Protein AF-A0A800JZN2-F1 (afdb_monomer_lite)

Secondary structure (DSSP, 8-state):
-HHHHHHHHHHHHHHHH-HHHHHHHHHT--HHHHHHHHHHIIIIIIIITT-TTS-HHHHHHHH---

pLDDT: mean 78.69, std 9.83, range [40.75, 90.12]

Sequence (66 aa):
MSDRSYEEGLKVRREVLGEAHVERASADATAIDRDFQRWITKSVWGEVWTRPHLDRRTKSLVTIDG

Structure (mmCIF, N/CA/C/O backbone):
data_AF-A0A800JZN2-F1
#
_entry.id   AF-A0A800JZN2-F1
#
loop_
_atom_site.group_PDB
_atom_site.id
_atom_site.type_symbol
_atom_site.label_atom_id
_atom_site.label_alt_id
_atom_site.label_comp_id
_atom_site.label_asym_id
_atom_site.label_entity_id
_atom_site.label_seq_id
_atom_site.pdbx_PDB_ins_code
_atom_site.Cartn_x
_atom_site.Cartn_y
_atom_site.Cartn_z
_atom_site.occupancy
_atom_site.B_iso_or_equiv
_atom_site.auth_seq_id
_atom_site.auth_comp_id
_atom_site.auth_asym_id
_atom_site.auth_atom_id
_atom_site.pdbx_PDB_model_num
ATOM 1 N N . MET A 1 1 ? 7.880 -8.301 11.695 1.00 53.50 1 MET A N 1
ATOM 2 C CA . MET A 1 1 ? 7.027 -7.087 11.636 1.00 53.50 1 MET A CA 1
ATOM 3 C C . MET A 1 1 ? 6.867 -6.506 10.230 1.00 53.50 1 MET A C 1
ATOM 5 O O . MET A 1 1 ? 5.877 -5.829 10.020 1.00 53.50 1 MET A O 1
ATOM 9 N N . SER A 1 2 ? 7.784 -6.738 9.276 1.00 60.22 2 SER A N 1
ATOM 10 C CA . SER A 1 2 ? 7.709 -6.127 7.935 1.00 60.22 2 SER A CA 1
ATOM 11 C C . SER A 1 2 ? 6.642 -6.724 7.011 1.00 60.22 2 SER A C 1
ATOM 13 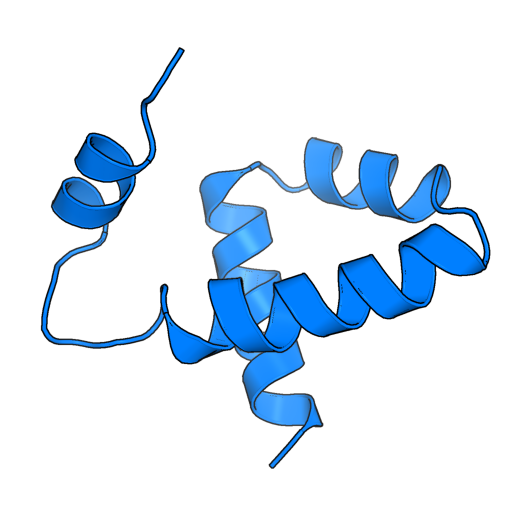O O . SER A 1 2 ? 6.030 -5.980 6.253 1.00 60.22 2 SER A O 1
ATOM 15 N N . ASP A 1 3 ? 6.412 -8.035 7.092 1.00 73.00 3 ASP A N 1
ATOM 16 C CA . ASP A 1 3 ? 5.526 -8.722 6.141 1.00 73.00 3 ASP A CA 1
ATOM 17 C C . ASP A 1 3 ? 4.046 -8.539 6.479 1.00 73.00 3 ASP A C 1
ATOM 19 O O . ASP A 1 3 ? 3.233 -8.319 5.589 1.00 73.00 3 ASP A O 1
ATOM 23 N N . ARG A 1 4 ? 3.701 -8.489 7.773 1.00 81.62 4 ARG A N 1
ATOM 24 C CA . ARG A 1 4 ? 2.319 -8.269 8.220 1.00 81.62 4 ARG A CA 1
ATOM 25 C C . ARG A 1 4 ? 1.760 -6.915 7.769 1.00 81.62 4 ARG A C 1
ATOM 27 O O . ARG A 1 4 ? 0.657 -6.864 7.238 1.00 81.62 4 ARG A O 1
ATOM 34 N N . SER A 1 5 ? 2.507 -5.823 7.951 1.00 80.00 5 SER A N 1
ATOM 35 C CA . SER A 1 5 ? 2.055 -4.499 7.502 1.00 80.00 5 SER A CA 1
ATOM 36 C C . SER A 1 5 ? 2.033 -4.379 5.976 1.00 80.00 5 SER A C 1
ATOM 38 O O . SER A 1 5 ? 1.228 -3.626 5.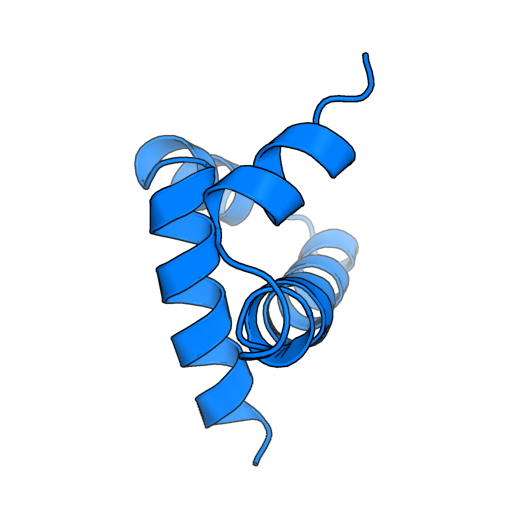438 1.00 80.00 5 SER A O 1
ATOM 40 N N . TYR A 1 6 ? 2.848 -5.156 5.259 1.00 84.44 6 TYR A N 1
ATOM 41 C CA . TYR A 1 6 ? 2.744 -5.251 3.805 1.00 84.44 6 TYR A CA 1
ATOM 42 C C . TYR A 1 6 ? 1.462 -5.977 3.362 1.00 84.44 6 TYR A C 1
ATOM 44 O O . TYR A 1 6 ? 0.762 -5.468 2.493 1.00 84.44 6 TYR A O 1
ATOM 52 N N . GLU A 1 7 ? 1.113 -7.113 3.971 1.00 86.44 7 GLU A N 1
ATOM 53 C CA . GLU A 1 7 ? -0.120 -7.856 3.659 1.00 86.44 7 GLU A CA 1
ATOM 54 C C . GLU A 1 7 ? -1.384 -7.057 3.998 1.00 86.44 7 GLU A C 1
ATOM 56 O O . GLU A 1 7 ? -2.289 -6.927 3.168 1.00 86.44 7 GLU A O 1
ATOM 61 N N . GLU A 1 8 ? -1.431 -6.470 5.198 1.00 87.12 8 GLU A N 1
ATOM 62 C CA . GLU A 1 8 ? -2.531 -5.599 5.625 1.00 87.12 8 GLU A CA 1
ATOM 63 C C . GLU A 1 8 ? -2.643 -4.381 4.695 1.00 87.12 8 GLU A C 1
ATOM 65 O O . GLU A 1 8 ? -3.738 -4.040 4.241 1.00 87.12 8 GLU A O 1
ATOM 70 N N . GLY A 1 9 ? -1.508 -3.782 4.323 1.00 86.81 9 GLY A N 1
ATOM 71 C CA . GLY A 1 9 ? -1.460 -2.684 3.367 1.00 86.81 9 GLY A CA 1
ATOM 72 C C . GLY A 1 9 ? -1.922 -3.074 1.966 1.00 86.81 9 GLY A C 1
ATOM 73 O O . GLY A 1 9 ? -2.677 -2.330 1.347 1.00 86.81 9 GLY A O 1
ATOM 74 N N . LEU A 1 10 ? -1.547 -4.252 1.466 1.00 88.81 10 LEU A N 1
ATOM 75 C CA . LEU A 1 10 ? -1.970 -4.732 0.150 1.00 88.81 10 LEU A CA 1
ATOM 76 C C . LEU A 1 10 ? -3.486 -4.951 0.099 1.00 88.81 10 LEU A C 1
ATOM 78 O O . LEU A 1 10 ? -4.128 -4.574 -0.884 1.00 88.81 10 LEU A O 1
ATOM 82 N N . LYS A 1 11 ? -4.070 -5.496 1.174 1.00 89.12 11 LYS A N 1
ATOM 83 C CA . LYS A 1 11 ? -5.522 -5.649 1.308 1.00 89.12 11 LYS A CA 1
ATOM 84 C C . LYS A 1 11 ? -6.225 -4.293 1.247 1.00 89.12 11 LYS A C 1
ATOM 86 O O . LYS A 1 11 ? -7.093 -4.096 0.400 1.00 89.12 11 LYS A O 1
ATOM 91 N N . VAL A 1 12 ? -5.812 -3.339 2.083 1.00 87.94 12 VAL A N 1
ATOM 92 C CA . VAL A 1 12 ? -6.420 -1.998 2.111 1.00 87.94 12 VAL A CA 1
ATOM 93 C C . VAL A 1 12 ? -6.247 -1.283 0.770 1.00 87.94 12 VAL A C 1
ATOM 95 O O . VAL A 1 12 ? -7.192 -0.686 0.259 1.00 87.94 12 VAL A O 1
ATOM 98 N N . ARG A 1 13 ? -5.066 -1.389 0.157 1.00 88.06 13 ARG A N 1
ATOM 99 C CA . ARG A 1 13 ? -4.776 -0.804 -1.152 1.00 88.06 13 ARG A CA 1
ATOM 100 C C . ARG A 1 13 ? -5.706 -1.339 -2.243 1.00 88.06 13 ARG A C 1
ATOM 102 O O . ARG A 1 13 ? -6.217 -0.547 -3.031 1.00 88.06 13 ARG A O 1
ATOM 109 N N . ARG A 1 14 ? -5.952 -2.654 -2.280 1.00 90.12 14 ARG A N 1
ATOM 110 C CA . ARG A 1 14 ? -6.903 -3.279 -3.219 1.00 90.12 14 ARG A CA 1
ATOM 111 C C . ARG A 1 14 ? -8.340 -2.846 -2.956 1.00 90.12 14 ARG A C 1
ATOM 113 O O . ARG A 1 14 ? -9.072 -2.591 -3.903 1.00 90.12 14 ARG A O 1
ATOM 120 N N . GLU A 1 15 ? -8.735 -2.714 -1.694 1.00 87.31 15 GLU A N 1
ATOM 121 C CA . GLU A 1 15 ? -10.076 -2.242 -1.336 1.00 87.31 15 GLU A CA 1
ATOM 122 C C . GLU A 1 15 ? -10.320 -0.768 -1.700 1.00 87.31 15 GLU A C 1
ATOM 124 O O . GLU A 1 15 ? -11.471 -0.380 -1.884 1.00 87.31 15 GLU A O 1
ATOM 129 N N . VAL A 1 16 ? -9.273 0.064 -1.766 1.00 83.38 16 VAL A N 1
ATOM 130 C CA . VAL A 1 16 ? -9.391 1.501 -2.079 1.00 83.38 16 VAL A CA 1
ATOM 131 C C . VAL A 1 16 ? -9.212 1.790 -3.571 1.00 83.38 16 VAL A C 1
ATOM 133 O O . VAL A 1 16 ? -9.997 2.549 -4.129 1.00 83.38 16 VAL A O 1
ATOM 136 N N . LEU A 1 17 ? -8.209 1.198 -4.225 1.00 85.31 17 LEU A N 1
ATOM 137 C CA . LEU A 1 17 ? -7.902 1.458 -5.641 1.00 85.31 17 LEU A CA 1
ATOM 138 C C . LEU A 1 17 ? -8.552 0.453 -6.605 1.00 85.31 17 LEU A C 1
ATOM 140 O O . LEU A 1 17 ? -8.602 0.695 -7.810 1.00 85.31 17 LEU A O 1
ATOM 144 N N . GLY A 1 18 ? -9.035 -0.678 -6.091 1.00 88.31 18 GLY A N 1
ATOM 145 C CA . GLY A 1 18 ? -9.535 -1.795 -6.885 1.00 88.31 18 GLY A CA 1
ATOM 146 C C . GLY A 1 18 ? -8.431 -2.768 -7.306 1.00 88.31 18 GLY A C 1
ATOM 147 O O . GLY A 1 18 ? -7.305 -2.386 -7.629 1.00 88.31 18 GLY A O 1
ATOM 148 N N . GLU A 1 19 ? -8.774 -4.055 -7.340 1.00 87.19 19 GLU A N 1
ATOM 149 C CA . GLU A 1 19 ? -7.843 -5.146 -7.649 1.00 87.19 19 GLU A CA 1
ATOM 150 C C . GLU A 1 19 ? -7.202 -4.995 -9.035 1.00 87.19 19 GLU A C 1
ATOM 152 O O . GLU A 1 19 ? -5.981 -4.992 -9.152 1.00 87.19 19 GLU A O 1
ATOM 157 N N . ALA A 1 20 ? -8.002 -4.732 -10.072 1.00 85.69 20 ALA A N 1
ATOM 158 C CA . ALA A 1 20 ? -7.499 -4.564 -11.436 1.00 85.69 20 ALA A CA 1
ATOM 159 C C . ALA A 1 20 ? -6.519 -3.383 -11.592 1.00 85.69 20 ALA A C 1
ATOM 161 O O . ALA A 1 20 ? -5.646 -3.421 -12.456 1.00 85.69 20 ALA A O 1
ATOM 162 N N . HIS A 1 21 ? -6.653 -2.326 -10.782 1.00 84.25 21 HIS A N 1
ATOM 163 C CA . HIS A 1 21 ? -5.708 -1.207 -10.791 1.00 84.25 21 HIS A CA 1
ATOM 164 C C . HIS A 1 21 ? -4.377 -1.606 -10.147 1.00 84.25 21 HIS A C 1
ATOM 166 O O . HIS A 1 21 ? -3.319 -1.300 -10.692 1.00 84.25 21 HIS A O 1
ATOM 172 N N . VAL A 1 22 ? -4.430 -2.307 -9.011 1.00 85.25 22 VAL A N 1
ATOM 173 C CA . VAL A 1 22 ? -3.230 -2.780 -8.309 1.00 85.25 22 VAL A CA 1
ATOM 174 C C . VAL A 1 22 ? -2.452 -3.772 -9.170 1.00 85.25 22 VAL A C 1
ATOM 176 O O . VAL A 1 22 ? -1.244 -3.617 -9.298 1.00 85.25 22 VAL A O 1
ATOM 179 N N . GLU A 1 23 ? -3.129 -4.717 -9.823 1.00 85.31 23 GLU A N 1
ATOM 180 C CA . GLU A 1 23 ? -2.464 -5.702 -10.685 1.00 85.31 23 GLU A CA 1
ATOM 181 C C . GLU A 1 23 ? -1.794 -5.055 -11.907 1.00 85.31 23 GLU A C 1
ATOM 183 O O . GLU A 1 23 ? -0.651 -5.384 -12.215 1.00 85.31 23 GLU A O 1
ATOM 188 N N . ARG A 1 24 ? -2.433 -4.068 -12.557 1.00 83.81 24 ARG A N 1
ATOM 189 C CA . ARG A 1 24 ? -1.782 -3.294 -13.635 1.00 83.81 24 ARG A CA 1
ATOM 190 C C . ARG A 1 24 ? -0.554 -2.537 -13.132 1.00 83.81 24 ARG A C 1
ATOM 192 O O . ARG A 1 24 ? 0.517 -2.656 -13.712 1.00 83.81 24 ARG A O 1
ATOM 199 N N . ALA A 1 25 ? -0.684 -1.825 -12.011 1.00 80.81 25 ALA A N 1
ATOM 200 C CA . ALA A 1 25 ? 0.432 -1.091 -11.415 1.00 80.81 25 ALA A CA 1
ATOM 201 C C . ALA A 1 25 ? 1.593 -2.013 -10.995 1.00 80.81 25 ALA A C 1
ATOM 203 O O . ALA A 1 25 ? 2.749 -1.599 -11.020 1.00 80.81 25 ALA A O 1
ATOM 204 N N . SER A 1 26 ? 1.300 -3.256 -10.603 1.00 79.25 26 SER A N 1
ATOM 205 C CA . SER A 1 26 ? 2.309 -4.273 -10.308 1.00 79.25 26 SER A CA 1
ATOM 206 C C . SER A 1 26 ? 2.952 -4.858 -11.568 1.00 79.25 26 SER A C 1
ATOM 208 O O . SER A 1 26 ? 4.157 -5.107 -11.555 1.00 79.25 26 SER A O 1
ATOM 210 N N . ALA A 1 27 ? 2.183 -5.058 -12.641 1.00 81.38 27 ALA A N 1
ATOM 211 C CA . ALA A 1 27 ? 2.678 -5.568 -13.919 1.00 81.38 27 ALA A CA 1
ATOM 212 C C . ALA A 1 27 ? 3.603 -4.566 -14.632 1.00 81.38 27 ALA A C 1
ATOM 214 O O . ALA A 1 27 ? 4.625 -4.966 -15.185 1.00 81.38 27 ALA A O 1
ATOM 215 N N . ASP A 1 28 ? 3.288 -3.273 -14.540 1.00 77.25 28 ASP A N 1
ATOM 216 C CA . ASP A 1 28 ? 4.042 -2.194 -15.191 1.00 77.25 28 ASP A CA 1
ATOM 217 C C . ASP A 1 28 ? 5.243 -1.696 -14.353 1.00 77.25 28 ASP A C 1
ATOM 219 O O . ASP A 1 28 ? 5.963 -0.786 -14.762 1.00 77.25 28 ASP A O 1
ATOM 223 N N . ALA A 1 29 ? 5.494 -2.283 -13.174 1.00 76.25 29 ALA A N 1
ATOM 224 C CA . ALA A 1 29 ? 6.517 -1.802 -12.247 1.00 76.25 29 ALA A CA 1
ATOM 225 C C . ALA A 1 29 ? 7.956 -2.084 -12.728 1.00 76.25 29 ALA A C 1
ATOM 227 O O . ALA A 1 29 ? 8.423 -3.236 -12.794 1.00 76.25 29 ALA A O 1
ATOM 228 N N . THR A 1 30 ? 8.720 -1.011 -12.954 1.00 74.94 30 THR A N 1
ATOM 229 C CA . THR A 1 30 ? 10.171 -1.082 -13.175 1.00 74.94 30 THR A CA 1
ATOM 230 C C . THR A 1 30 ? 10.918 -1.432 -11.879 1.00 74.94 30 THR A C 1
ATOM 232 O O . THR A 1 30 ? 10.334 -1.505 -10.798 1.00 74.94 30 THR A O 1
ATOM 235 N N . ALA A 1 31 ? 12.227 -1.695 -11.955 1.00 68.44 31 ALA A N 1
ATOM 236 C CA . ALA A 1 31 ? 13.020 -2.054 -10.773 1.00 68.44 31 ALA A CA 1
ATOM 237 C C . ALA A 1 31 ? 13.003 -0.959 -9.684 1.00 68.44 31 ALA A C 1
ATOM 239 O O . ALA A 1 31 ? 12.906 -1.284 -8.505 1.00 68.44 31 ALA A O 1
ATOM 240 N N . ILE A 1 32 ? 13.016 0.319 -10.081 1.00 65.81 32 ILE A N 1
ATOM 241 C CA . ILE A 1 32 ? 12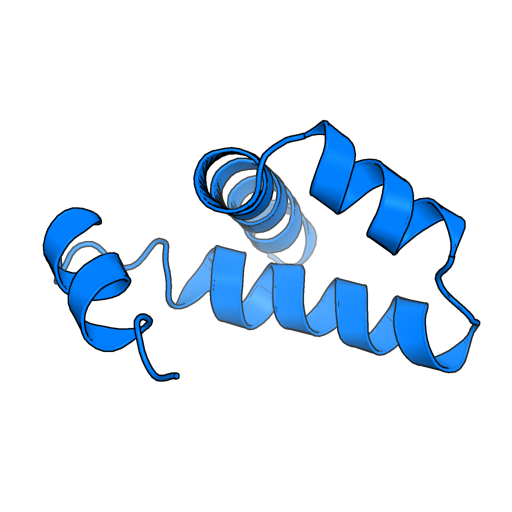.910 1.463 -9.159 1.00 65.81 32 ILE A CA 1
ATOM 242 C C . ILE A 1 32 ? 11.494 1.550 -8.573 1.00 65.81 32 ILE A C 1
ATOM 244 O O . ILE A 1 32 ? 11.326 1.790 -7.376 1.00 65.81 32 ILE A O 1
ATOM 248 N N . ASP A 1 33 ? 10.470 1.278 -9.387 1.00 74.00 33 ASP A N 1
ATOM 249 C CA . ASP A 1 33 ? 9.085 1.302 -8.922 1.00 74.00 33 ASP A CA 1
ATOM 250 C C . ASP A 1 33 ? 8.804 0.189 -7.919 1.00 74.00 33 ASP A C 1
ATOM 252 O O . ASP A 1 33 ? 8.051 0.406 -6.982 1.00 74.00 33 ASP A O 1
ATOM 256 N N . ARG A 1 34 ? 9.405 -0.998 -8.048 1.00 78.44 34 ARG A N 1
ATOM 257 C CA . ARG A 1 34 ? 9.110 -2.126 -7.145 1.00 78.44 34 ARG A CA 1
ATOM 258 C C . ARG A 1 34 ? 9.450 -1.838 -5.690 1.00 78.44 34 ARG A C 1
ATOM 260 O O . ARG A 1 34 ? 8.640 -2.152 -4.815 1.00 78.44 34 ARG A O 1
ATOM 267 N N . ASP A 1 35 ? 10.604 -1.239 -5.426 1.00 80.25 35 ASP A N 1
ATOM 268 C CA . ASP A 1 35 ? 11.006 -0.912 -4.057 1.00 80.25 35 ASP A CA 1
ATOM 269 C C . ASP A 1 35 ? 10.137 0.209 -3.486 1.00 80.25 35 ASP A C 1
ATOM 271 O O . ASP A 1 35 ? 9.666 0.117 -2.348 1.00 80.25 35 ASP A O 1
ATOM 275 N N . PHE A 1 36 ? 9.806 1.206 -4.310 1.00 80.38 36 PHE A N 1
ATOM 276 C CA . PHE A 1 36 ? 8.869 2.260 -3.935 1.00 80.38 36 PHE A CA 1
ATOM 277 C C . PHE A 1 36 ? 7.452 1.717 -3.672 1.00 80.38 36 PHE A C 1
ATOM 279 O O . PHE A 1 36 ? 6.831 2.042 -2.662 1.00 80.38 36 PHE A O 1
ATOM 286 N N . GLN A 1 37 ? 6.958 0.817 -4.523 1.00 82.12 37 GLN A N 1
ATOM 287 C CA . GLN A 1 37 ? 5.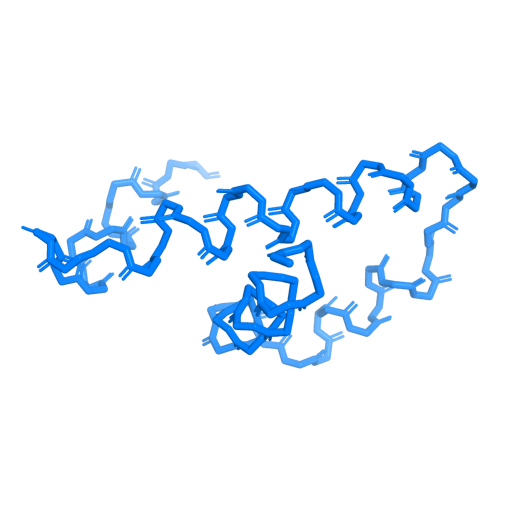661 0.147 -4.403 1.00 82.12 37 GLN A CA 1
ATOM 288 C C . GLN A 1 37 ? 5.597 -0.733 -3.152 1.00 82.12 37 GLN A C 1
ATOM 290 O O . GLN A 1 37 ? 4.568 -0.787 -2.473 1.00 82.12 37 GLN A O 1
ATOM 295 N N . ARG A 1 38 ? 6.696 -1.405 -2.798 1.00 82.94 38 ARG A N 1
ATOM 296 C CA . ARG A 1 38 ? 6.789 -2.171 -1.552 1.00 82.94 38 ARG A CA 1
ATOM 297 C C . ARG A 1 38 ? 6.731 -1.251 -0.339 1.00 82.94 38 ARG A C 1
ATOM 299 O O . ARG A 1 38 ? 5.974 -1.522 0.595 1.00 82.94 38 ARG A O 1
ATOM 306 N N . TRP A 1 39 ? 7.489 -0.159 -0.371 1.00 84.50 39 TRP A N 1
ATOM 307 C CA . TRP A 1 39 ? 7.527 0.814 0.712 1.00 84.50 39 TRP A CA 1
ATOM 308 C C . TRP A 1 39 ? 6.174 1.509 0.916 1.00 84.50 39 TRP A C 1
ATOM 310 O O . TRP A 1 39 ? 5.651 1.485 2.028 1.00 84.50 39 TRP A O 1
ATOM 320 N N . ILE A 1 40 ? 5.541 2.029 -0.145 1.00 84.69 40 ILE A N 1
ATOM 321 C CA . ILE A 1 40 ? 4.235 2.707 -0.057 1.00 84.69 40 ILE A CA 1
ATOM 322 C C . ILE A 1 40 ? 3.144 1.744 0.439 1.00 84.69 40 ILE A C 1
ATOM 324 O O . ILE A 1 40 ? 2.304 2.122 1.256 1.00 84.69 40 ILE A O 1
ATOM 328 N N . THR A 1 41 ? 3.184 0.474 0.009 1.00 86.12 41 THR A N 1
ATOM 329 C CA . THR A 1 41 ? 2.251 -0.573 0.462 1.00 86.12 41 THR A CA 1
ATOM 330 C C . THR A 1 41 ? 2.388 -0.813 1.960 1.00 86.12 41 THR A C 1
ATOM 332 O O . THR A 1 41 ? 1.387 -0.852 2.666 1.00 86.12 41 THR A O 1
ATOM 335 N N . LYS A 1 42 ? 3.612 -0.886 2.480 1.00 86.75 42 LYS A N 1
ATOM 336 C CA . LYS A 1 42 ? 3.827 -1.081 3.912 1.00 86.75 42 LYS A CA 1
ATOM 337 C C . LYS A 1 42 ? 3.508 0.173 4.733 1.00 86.75 42 LYS A C 1
ATOM 339 O O . LYS A 1 42 ? 2.735 0.100 5.678 1.00 86.75 42 LYS A O 1
ATOM 344 N N . SER A 1 43 ? 4.093 1.316 4.387 1.00 81.94 43 SER A N 1
ATOM 345 C CA . SER A 1 43 ? 4.061 2.512 5.235 1.00 81.94 43 SER A CA 1
ATOM 346 C C . SER A 1 43 ? 2.767 3.309 5.095 1.00 81.94 43 SER A C 1
ATOM 348 O O . SER A 1 43 ? 2.170 3.709 6.090 1.00 81.94 43 SER A O 1
ATOM 350 N N . VAL A 1 44 ? 2.273 3.530 3.878 1.00 86.25 44 VAL A N 1
ATOM 351 C CA . VAL A 1 44 ? 1.042 4.312 3.694 1.00 86.25 44 VAL A CA 1
ATOM 352 C C . VAL A 1 44 ? -0.169 3.419 3.908 1.00 86.25 44 VAL A C 1
ATOM 354 O O . VAL A 1 44 ? -0.991 3.686 4.786 1.00 86.25 44 VAL A O 1
ATOM 357 N N . TRP A 1 45 ? -0.265 2.326 3.157 1.00 87.44 45 TRP A N 1
ATOM 358 C CA . TRP A 1 45 ? -1.448 1.470 3.220 1.00 87.44 45 TRP A CA 1
ATOM 359 C C . TRP A 1 45 ? -1.489 0.610 4.487 1.00 87.44 45 TRP A C 1
ATOM 361 O O . TRP A 1 45 ? -2.554 0.461 5.080 1.00 87.44 45 TRP A O 1
ATOM 371 N N . GLY A 1 46 ? -0.342 0.084 4.923 1.00 82.94 46 GLY A N 1
ATOM 372 C CA . GLY A 1 46 ? -0.236 -0.798 6.085 1.00 82.94 46 GLY A CA 1
ATOM 373 C C . GLY A 1 46 ? -0.166 -0.102 7.442 1.00 82.94 46 GLY A C 1
ATOM 374 O O . GLY A 1 46 ? -0.501 -0.730 8.443 1.00 82.94 46 GLY A O 1
ATOM 375 N N . GLU A 1 47 ? 0.224 1.176 7.508 1.00 82.25 47 GLU A N 1
ATOM 376 C CA . GLU A 1 47 ? 0.339 1.905 8.784 1.00 82.25 47 GLU A CA 1
ATOM 377 C C . GLU A 1 47 ? -0.571 3.139 8.853 1.00 82.25 47 GLU A C 1
ATOM 379 O O . GLU A 1 47 ? -1.290 3.313 9.833 1.00 82.25 47 GLU A O 1
ATOM 384 N N . VAL A 1 48 ? -0.589 4.019 7.846 1.00 82.75 48 VAL A N 1
ATOM 385 C CA . VAL A 1 48 ? -1.421 5.241 7.902 1.00 82.75 48 VAL A CA 1
ATOM 386 C C . VAL A 1 48 ? -2.905 4.903 7.740 1.00 82.75 48 VAL A C 1
ATOM 388 O O . VAL A 1 48 ? -3.755 5.348 8.526 1.00 82.75 48 VAL A O 1
ATOM 391 N N . TRP A 1 49 ? -3.236 4.068 6.756 1.00 80.88 49 TRP A N 1
ATOM 392 C CA . TRP A 1 49 ? -4.623 3.705 6.476 1.00 80.88 49 TRP A CA 1
ATOM 393 C C . TRP A 1 49 ? -5.227 2.720 7.486 1.00 80.88 49 TRP A C 1
ATOM 395 O O . TRP A 1 49 ? -6.440 2.758 7.692 1.00 80.88 49 TRP A O 1
ATOM 405 N N . THR A 1 50 ? -4.412 1.953 8.211 1.00 75.75 50 THR A N 1
ATOM 406 C CA . THR A 1 50 ? -4.856 1.004 9.252 1.00 75.75 50 THR A CA 1
ATOM 407 C C . THR A 1 50 ? -5.030 1.628 10.645 1.00 75.75 50 THR A C 1
ATOM 409 O O . THR A 1 50 ? -5.653 1.014 11.508 1.00 75.75 50 THR A O 1
ATOM 412 N N . ARG A 1 51 ? -4.546 2.86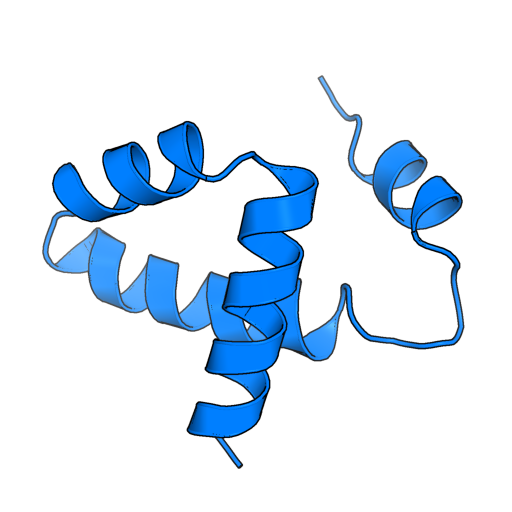1 10.890 1.00 80.81 51 ARG A N 1
ATOM 413 C CA . ARG A 1 51 ? -4.725 3.568 12.182 1.00 80.81 51 ARG A CA 1
ATOM 414 C C . ARG A 1 51 ? -6.205 3.697 12.584 1.00 80.81 51 ARG A C 1
ATOM 416 O O . ARG A 1 51 ? -6.983 4.189 11.761 1.00 80.81 51 ARG A O 1
ATOM 423 N N . PRO A 1 52 ? -6.577 3.393 13.845 1.00 74.62 52 PRO A N 1
ATOM 424 C CA . PRO A 1 52 ? -7.974 3.352 14.294 1.00 74.62 52 PRO A CA 1
ATOM 425 C C . PRO A 1 52 ? -8.592 4.731 14.567 1.00 74.62 52 PRO A C 1
ATOM 427 O O . PRO A 1 52 ? -9.796 4.833 14.766 1.00 74.62 52 PRO A O 1
ATOM 430 N N . HIS A 1 53 ? -7.785 5.795 14.609 1.00 75.50 53 HIS A N 1
ATOM 431 C CA . HIS A 1 53 ? -8.230 7.119 15.062 1.00 75.50 53 HIS A CA 1
ATOM 432 C C . HIS A 1 53 ? -9.103 7.879 14.056 1.00 75.50 53 HIS A C 1
ATOM 434 O O . HIS A 1 53 ? -9.760 8.840 14.439 1.00 75.50 53 HIS A O 1
ATOM 440 N N . LEU A 1 54 ? -9.101 7.473 12.785 1.00 76.06 54 LEU A N 1
ATOM 441 C CA . LEU A 1 54 ? -9.943 8.052 11.740 1.00 76.06 54 LEU A CA 1
ATOM 442 C C . LEU A 1 54 ? -10.582 6.918 10.946 1.00 76.06 54 LEU A C 1
ATOM 444 O O . LEU A 1 54 ? -9.900 5.959 10.575 1.00 76.06 54 LEU A O 1
ATOM 448 N N . ASP A 1 55 ? -11.876 7.040 10.669 1.00 74.62 55 ASP A N 1
ATOM 449 C CA . ASP A 1 55 ? -12.574 6.084 9.821 1.00 74.62 55 ASP A CA 1
ATOM 450 C C . ASP A 1 55 ? -12.137 6.216 8.349 1.00 74.62 55 ASP A C 1
ATOM 452 O O . ASP A 1 55 ? -11.549 7.213 7.912 1.00 74.62 55 ASP A O 1
ATOM 456 N N . ARG A 1 56 ? -12.399 5.173 7.553 1.00 71.38 56 ARG A N 1
ATOM 457 C CA . ARG A 1 56 ? -12.002 5.146 6.135 1.00 71.38 56 ARG A CA 1
ATOM 458 C C . ARG A 1 56 ? -12.629 6.282 5.333 1.00 71.38 56 ARG A C 1
ATOM 460 O O . ARG A 1 56 ? -11.970 6.818 4.450 1.00 71.38 56 ARG A O 1
ATOM 467 N N . ARG A 1 57 ? -13.869 6.664 5.653 1.00 75.56 57 ARG A N 1
ATOM 468 C CA . ARG A 1 57 ? -14.587 7.740 4.962 1.00 75.56 57 ARG A CA 1
ATOM 469 C C . ARG A 1 57 ? -13.852 9.070 5.108 1.00 75.56 57 ARG A C 1
ATOM 471 O O . ARG A 1 57 ? -13.650 9.754 4.110 1.00 75.56 57 ARG A O 1
ATOM 478 N N . THR A 1 58 ? -13.394 9.397 6.313 1.00 75.50 58 THR A N 1
ATOM 479 C CA . THR A 1 58 ? -12.633 10.625 6.577 1.00 75.50 58 THR A CA 1
ATOM 480 C C . THR A 1 58 ? -11.277 10.607 5.874 1.00 75.50 58 THR A C 1
ATOM 482 O O . THR A 1 58 ? -10.900 11.594 5.249 1.00 75.50 58 THR A O 1
ATOM 485 N N . LYS A 1 59 ? -10.560 9.475 5.892 1.00 76.56 59 LYS A N 1
ATOM 486 C CA . LYS A 1 59 ? -9.275 9.342 5.177 1.00 76.56 59 LYS A CA 1
ATOM 487 C C . LYS A 1 59 ? -9.433 9.490 3.662 1.00 76.56 59 LYS A C 1
ATOM 489 O O . LYS A 1 59 ? -8.626 10.172 3.036 1.00 76.56 59 LYS A O 1
ATOM 494 N N . SER A 1 60 ? -10.485 8.910 3.082 1.00 70.75 60 SER A N 1
ATOM 495 C CA . SER A 1 60 ? -10.811 9.083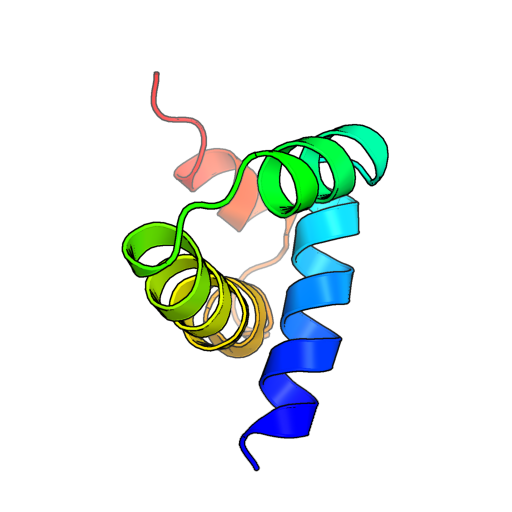 1.663 1.00 70.75 60 SER A CA 1
ATOM 496 C C . SER A 1 60 ? -11.115 10.540 1.322 1.00 70.75 60 SER A C 1
ATOM 498 O O . SER A 1 60 ? -10.584 11.024 0.335 1.00 70.75 60 SER A O 1
ATOM 500 N N . LEU A 1 61 ? -11.877 11.264 2.150 1.00 74.38 61 LEU A N 1
ATOM 501 C CA . LEU A 1 61 ? -12.178 12.684 1.917 1.00 74.38 61 LEU A CA 1
ATOM 502 C C . LEU A 1 61 ? -10.930 13.578 1.912 1.00 74.38 61 LEU A C 1
ATOM 504 O O . LEU A 1 61 ? -10.861 14.499 1.114 1.00 74.38 61 LEU A O 1
ATOM 508 N N . VAL A 1 62 ? -9.944 13.294 2.768 1.00 76.38 62 VAL A N 1
ATOM 509 C CA . VAL A 1 62 ? -8.673 14.048 2.820 1.00 76.38 62 VAL A CA 1
ATOM 510 C C . VAL A 1 62 ? -7.725 13.668 1.676 1.00 76.38 62 VAL A C 1
ATOM 512 O O . VAL A 1 62 ? -6.856 14.449 1.312 1.00 76.38 62 VAL A O 1
ATOM 515 N N . THR A 1 63 ? -7.880 12.466 1.114 1.00 68.62 63 THR A N 1
ATOM 516 C CA . THR A 1 63 ? -7.045 11.972 0.005 1.00 68.62 63 THR A CA 1
ATOM 517 C C . THR A 1 63 ? -7.606 12.361 -1.368 1.00 68.62 63 THR A C 1
ATOM 519 O O . THR A 1 63 ? -6.877 12.286 -2.351 1.00 68.62 63 THR A O 1
ATOM 522 N N . ILE A 1 64 ? -8.877 12.782 -1.454 1.00 61.59 64 ILE A N 1
ATOM 523 C CA . ILE A 1 64 ? -9.426 13.415 -2.661 1.00 61.59 64 ILE A CA 1
ATOM 524 C C . ILE A 1 64 ? -8.845 14.832 -2.736 1.00 61.59 64 ILE A C 1
ATOM 526 O O . ILE A 1 64 ? -9.442 15.797 -2.267 1.00 61.59 64 ILE A O 1
ATOM 530 N N . ASP A 1 65 ? -7.654 14.926 -3.307 1.00 42.62 65 ASP A N 1
ATOM 531 C CA . ASP A 1 65 ? -7.099 16.142 -3.883 1.00 42.62 65 ASP A CA 1
ATOM 532 C C . ASP A 1 65 ? -6.893 15.857 -5.377 1.00 42.62 65 ASP A C 1
ATOM 534 O O . ASP A 1 65 ? -6.184 14.908 -5.712 1.00 42.62 65 ASP A O 1
ATOM 538 N N . GLY A 1 66 ? -7.581 16.633 -6.225 1.00 40.75 66 GLY A N 1
ATOM 539 C CA . GLY A 1 66 ? -7.332 16.802 -7.670 1.00 40.75 66 GLY A CA 1
ATOM 540 C C . GLY A 1 66 ? -7.460 15.591 -8.582 1.00 40.75 66 GLY A C 1
ATOM 541 O O . GLY A 1 66 ? -6.421 14.947 -8.835 1.00 40.75 66 GLY A O 1
#

Foldseek 3Di:
DLVQLLVQLVVQCCVVVNPVVVVVQVVPADPVRVVVVSVCSRPVRSPVCPDPPDDNVVVVVVVPDD

Radius of gyration: 12.18 Å; chains: 1; bounding box: 28×26×30 Å